Protein AF-A0A7X7ZAY4-F1 (afdb_monomer_lite)

Structure (mmCIF, N/CA/C/O backbone):
data_AF-A0A7X7ZAY4-F1
#
_entry.id   AF-A0A7X7ZAY4-F1
#
loop_
_atom_site.group_PDB
_atom_site.id
_atom_site.type_symbol
_atom_site.label_atom_id
_atom_site.label_alt_id
_atom_site.label_comp_id
_atom_site.label_asym_id
_atom_site.label_entity_id
_atom_site.label_seq_id
_atom_site.pdbx_PDB_ins_code
_atom_site.Cartn_x
_atom_site.Cartn_y
_atom_site.Cartn_z
_atom_site.occupancy
_atom_site.B_iso_or_equiv
_atom_site.auth_seq_id
_atom_site.auth_comp_id
_atom_site.auth_asym_id
_atom_site.auth_atom_id
_atom_site.pdbx_PDB_model_num
ATOM 1 N N . ILE A 1 1 ? 18.207 -8.667 -6.375 1.00 41.47 1 ILE A N 1
ATOM 2 C CA . ILE A 1 1 ? 17.008 -7.871 -6.010 1.00 41.47 1 ILE A CA 1
ATOM 3 C C . ILE A 1 1 ? 15.796 -8.775 -6.217 1.00 41.47 1 ILE A C 1
ATOM 5 O O . ILE A 1 1 ? 15.661 -9.373 -7.278 1.00 41.47 1 ILE A O 1
ATOM 9 N N . SER A 1 2 ? 15.057 -9.028 -5.140 1.00 46.00 2 SER A N 1
ATOM 10 C CA . SER A 1 2 ? 14.311 -10.264 -4.877 1.00 46.00 2 SER A CA 1
ATOM 11 C C . SER A 1 2 ? 13.038 -10.456 -5.708 1.00 46.00 2 SER A C 1
ATOM 13 O O . SER A 1 2 ? 12.008 -9.843 -5.450 1.00 46.00 2 SER A O 1
ATOM 15 N N . LYS A 1 3 ? 13.086 -11.428 -6.625 1.00 45.84 3 LYS A N 1
ATOM 16 C CA . LYS A 1 3 ? 11.954 -11.962 -7.407 1.00 45.84 3 LYS A CA 1
ATOM 17 C C . LYS A 1 3 ? 10.839 -12.592 -6.533 1.00 45.84 3 LYS A C 1
ATOM 19 O O . LYS A 1 3 ? 9.754 -12.866 -7.029 1.00 45.84 3 LYS A O 1
ATOM 24 N N . ASP A 1 4 ? 11.096 -12.774 -5.233 1.00 50.69 4 ASP A N 1
ATOM 25 C CA . ASP A 1 4 ? 10.197 -13.374 -4.229 1.00 50.69 4 ASP A CA 1
ATOM 26 C C . ASP A 1 4 ? 9.184 -12.385 -3.611 1.00 50.69 4 ASP A C 1
ATOM 28 O O . ASP A 1 4 ? 8.166 -12.803 -3.060 1.00 50.69 4 ASP A O 1
ATOM 32 N N . TYR A 1 5 ? 9.409 -11.068 -3.732 1.00 51.94 5 TYR A N 1
ATOM 33 C CA . TYR A 1 5 ? 8.501 -10.060 -3.154 1.00 51.94 5 TYR A CA 1
ATOM 34 C C . TYR A 1 5 ? 7.089 -10.147 -3.744 1.00 51.94 5 TYR A C 1
ATOM 36 O O . TYR A 1 5 ? 6.094 -10.069 -3.023 1.00 51.94 5 TYR A O 1
ATOM 44 N N . PHE A 1 6 ? 6.993 -10.382 -5.053 1.00 51.69 6 PHE A N 1
ATOM 45 C CA . PHE A 1 6 ? 5.707 -10.497 -5.732 1.00 51.69 6 PHE A CA 1
ATOM 46 C C . PHE A 1 6 ? 4.983 -11.802 -5.383 1.00 51.69 6 PHE A C 1
ATOM 48 O O . PHE A 1 6 ? 3.774 -11.782 -5.182 1.00 51.69 6 PHE A O 1
ATOM 55 N N . GLY A 1 7 ? 5.702 -12.919 -5.219 1.00 53.72 7 GLY A N 1
ATOM 56 C CA . GLY A 1 7 ? 5.096 -14.219 -4.904 1.00 53.72 7 GLY A CA 1
ATOM 57 C C . GLY A 1 7 ? 4.360 -14.246 -3.560 1.00 53.72 7 GLY A C 1
ATOM 58 O O . GLY A 1 7 ? 3.321 -14.892 -3.435 1.00 53.72 7 GLY A O 1
ATOM 59 N N . LYS A 1 8 ? 4.849 -13.493 -2.565 1.00 53.03 8 LYS A N 1
ATOM 60 C CA . LYS A 1 8 ? 4.199 -13.373 -1.249 1.00 53.03 8 LYS A CA 1
ATOM 61 C C . LYS A 1 8 ? 3.050 -12.363 -1.229 1.00 53.03 8 LYS A C 1
ATOM 63 O O . LYS A 1 8 ? 2.071 -12.606 -0.531 1.00 53.03 8 LYS A O 1
ATOM 68 N N . LEU A 1 9 ? 3.139 -11.280 -2.009 1.00 54.69 9 LEU A N 1
ATOM 69 C CA . LEU A 1 9 ? 2.064 -10.287 -2.172 1.00 54.69 9 LEU A CA 1
ATOM 70 C C . LEU A 1 9 ? 0.869 -10.831 -2.975 1.00 54.69 9 LEU A C 1
ATOM 72 O O . LEU A 1 9 ? -0.263 -10.422 -2.743 1.00 54.69 9 LEU A O 1
ATOM 76 N N . TYR A 1 10 ? 1.101 -11.784 -3.884 1.00 52.06 10 TYR A N 1
ATOM 77 C CA . TYR A 1 10 ? 0.062 -12.405 -4.715 1.00 52.06 10 TYR A CA 1
ATOM 78 C C . TYR A 1 10 ? -0.720 -13.541 -4.033 1.00 52.06 10 TYR A C 1
ATOM 80 O O . TYR A 1 10 ? -1.520 -14.204 -4.699 1.00 52.06 10 TYR A O 1
ATOM 88 N N . ARG A 1 11 ? -0.567 -13.769 -2.717 1.00 54.97 11 ARG A N 1
ATOM 89 C CA . ARG A 1 11 ? -1.545 -14.571 -1.962 1.00 54.97 11 ARG A CA 1
ATOM 90 C C . ARG A 1 11 ? -2.853 -13.777 -1.873 1.00 54.97 11 ARG A C 1
ATOM 92 O O . ARG A 1 11 ? -3.129 -13.121 -0.877 1.00 54.97 11 ARG A O 1
ATOM 99 N N . LYS A 1 12 ? -3.646 -13.872 -2.943 1.00 53.97 12 LYS A N 1
ATOM 100 C CA . LYS A 1 12 ? -4.947 -13.224 -3.196 1.00 53.97 12 LYS A CA 1
ATOM 101 C C . LYS A 1 12 ? -6.033 -13.467 -2.131 1.00 53.97 12 LYS A C 1
ATOM 103 O O . LYS A 1 12 ? -7.123 -12.926 -2.262 1.00 53.97 12 LYS A O 1
ATOM 108 N N . ASP A 1 13 ? -5.730 -14.216 -1.075 1.00 57.28 13 ASP A N 1
ATOM 109 C CA . ASP A 1 13 ? -6.672 -14.638 -0.034 1.00 57.28 13 ASP A CA 1
ATOM 110 C C . ASP A 1 13 ? -6.503 -13.920 1.312 1.00 57.28 13 ASP A C 1
ATOM 112 O O . ASP A 1 13 ? -7.242 -14.201 2.254 1.00 57.28 13 ASP A O 1
ATOM 116 N N . LYS A 1 14 ? -5.532 -13.006 1.457 1.00 70.25 14 LYS A N 1
ATOM 117 C CA . LYS A 1 14 ? -5.337 -12.290 2.727 1.00 70.25 14 LYS A CA 1
ATOM 118 C C . LYS A 1 14 ? -5.328 -10.784 2.551 1.00 70.25 14 LYS A C 1
ATOM 120 O O . LYS A 1 14 ? -4.552 -10.244 1.771 1.00 70.25 14 LYS A O 1
ATOM 125 N N . TYR A 1 15 ? -6.171 -10.121 3.340 1.00 81.06 15 TYR A N 1
ATOM 126 C CA . TYR A 1 15 ? -6.101 -8.685 3.559 1.00 81.06 15 TYR A CA 1
ATOM 127 C C . TYR A 1 15 ? -4.774 -8.341 4.227 1.00 81.06 15 TYR A C 1
ATOM 129 O O . TYR A 1 15 ? -4.420 -8.907 5.264 1.00 81.06 15 TYR A O 1
ATOM 137 N N . TYR A 1 16 ? -4.060 -7.397 3.633 1.00 83.62 16 TYR A N 1
ATOM 138 C CA . TYR A 1 16 ? -2.846 -6.835 4.193 1.00 83.62 16 TYR A CA 1
ATOM 139 C C . TYR A 1 16 ? -3.095 -5.404 4.650 1.00 83.62 16 TYR A C 1
ATOM 141 O O . TYR A 1 16 ? -3.963 -4.709 4.117 1.00 83.62 16 TYR A O 1
ATOM 149 N N . THR A 1 17 ? -2.325 -4.965 5.641 1.00 86.38 17 THR A N 1
ATOM 150 C CA . THR A 1 17 ? -2.366 -3.585 6.118 1.00 86.38 17 THR A CA 1
ATOM 151 C C . THR A 1 17 ? -1.486 -2.714 5.230 1.00 86.38 17 THR A C 1
ATOM 153 O O . THR A 1 17 ? -0.275 -2.918 5.121 1.00 86.38 17 THR A O 1
ATOM 156 N N . TYR A 1 18 ? -2.108 -1.720 4.617 1.00 87.69 18 TYR A N 1
ATOM 157 C CA . TYR A 1 18 ? -1.454 -0.683 3.839 1.00 87.69 18 TYR A CA 1
ATOM 158 C C . TYR A 1 18 ? -1.559 0.650 4.565 1.00 87.69 18 TYR A C 1
ATOM 160 O O . TYR A 1 18 ? -2.512 0.888 5.303 1.00 87.69 18 TYR A O 1
ATOM 168 N N . MET A 1 19 ? -0.589 1.526 4.339 1.00 86.81 19 MET A N 1
ATOM 169 C CA . MET A 1 19 ? -0.602 2.903 4.809 1.00 86.81 19 MET A CA 1
ATOM 170 C C . MET A 1 19 ? -0.533 3.835 3.605 1.00 86.81 19 MET A C 1
ATOM 172 O O . MET A 1 19 ? 0.431 3.773 2.845 1.00 86.81 19 MET A O 1
ATOM 176 N N . ALA A 1 20 ? -1.530 4.700 3.442 1.00 87.44 20 ALA A N 1
ATOM 177 C CA . ALA A 1 20 ? -1.510 5.768 2.447 1.00 87.44 20 ALA A CA 1
ATOM 178 C C . ALA A 1 20 ? -1.958 7.074 3.101 1.00 87.44 20 ALA A C 1
ATOM 180 O O . ALA A 1 20 ? -2.899 7.073 3.894 1.00 87.44 20 ALA A O 1
ATOM 181 N N . ASN A 1 21 ? -1.294 8.186 2.776 1.00 84.88 21 ASN A N 1
ATOM 182 C CA . ASN A 1 21 ? -1.619 9.511 3.329 1.00 84.88 21 ASN A CA 1
ATOM 183 C C . ASN A 1 21 ? -1.711 9.539 4.876 1.00 84.88 21 ASN A C 1
ATOM 185 O O . ASN A 1 21 ? -2.553 10.225 5.446 1.00 84.88 21 ASN A O 1
ATOM 189 N N . GLY A 1 22 ? -0.877 8.752 5.567 1.00 84.31 22 GLY A N 1
ATOM 190 C CA . GLY A 1 22 ? -0.884 8.650 7.035 1.00 84.31 22 GLY A CA 1
ATOM 191 C C . GLY A 1 22 ? -2.038 7.833 7.630 1.00 84.31 22 GLY A C 1
ATOM 192 O O . GLY A 1 22 ? -2.100 7.665 8.844 1.00 84.31 22 GLY A O 1
ATOM 193 N N . ILE A 1 23 ? -2.926 7.283 6.799 1.00 86.19 23 ILE 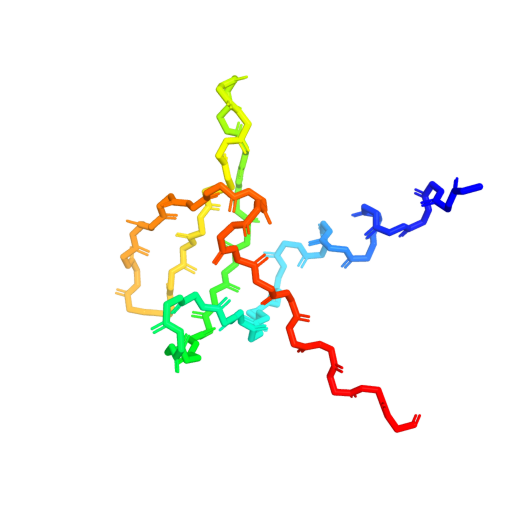A N 1
ATOM 194 C CA . ILE A 1 23 ? -4.032 6.423 7.222 1.00 86.19 23 ILE A CA 1
ATOM 195 C C . ILE A 1 23 ? -3.668 4.973 6.922 1.00 86.19 23 ILE A C 1
ATOM 197 O O . ILE A 1 23 ? -3.275 4.634 5.803 1.00 86.19 23 ILE A O 1
ATOM 201 N N . THR A 1 24 ? -3.828 4.106 7.919 1.00 88.56 24 THR A N 1
ATOM 202 C CA . THR A 1 24 ? -3.690 2.658 7.749 1.00 88.56 24 THR A CA 1
ATOM 203 C C . THR A 1 24 ? -5.042 2.020 7.450 1.00 88.56 24 THR A C 1
ATOM 205 O O . THR A 1 24 ? -6.057 2.357 8.056 1.00 88.56 24 THR A O 1
ATOM 208 N N . PHE A 1 25 ? -5.072 1.099 6.492 1.00 88.31 25 PHE A N 1
ATOM 209 C CA . PHE A 1 25 ? -6.276 0.373 6.103 1.00 88.31 25 PHE A CA 1
ATOM 210 C C . PHE A 1 25 ? -5.936 -1.037 5.628 1.00 88.31 25 PHE A C 1
ATOM 212 O O . PHE A 1 25 ? -4.841 -1.304 5.135 1.00 88.31 25 PHE A O 1
ATOM 219 N N . ARG A 1 26 ? -6.894 -1.955 5.769 1.00 88.75 26 ARG A N 1
ATOM 220 C CA . ARG A 1 26 ? -6.764 -3.327 5.279 1.00 88.75 26 ARG A CA 1
ATOM 221 C C . ARG A 1 26 ? -7.375 -3.451 3.892 1.00 88.75 26 ARG A C 1
ATOM 223 O O . ARG A 1 26 ? -8.520 -3.058 3.672 1.00 88.75 26 ARG A O 1
ATOM 230 N N . ALA A 1 27 ? -6.607 -3.995 2.958 1.00 89.88 27 ALA A N 1
ATOM 231 C CA . ALA A 1 27 ? -7.063 -4.231 1.597 1.00 89.88 27 ALA A CA 1
ATOM 232 C C . ALA A 1 27 ? -6.372 -5.449 0.971 1.00 89.88 27 ALA A C 1
ATOM 234 O O . ALA A 1 27 ? -5.379 -5.954 1.493 1.00 89.88 27 ALA A O 1
ATOM 235 N N . ILE A 1 28 ? -6.903 -5.921 -0.152 1.00 87.75 28 ILE A N 1
ATOM 236 C CA . ILE A 1 28 ? -6.272 -6.920 -1.017 1.00 87.75 28 ILE A CA 1
ATOM 237 C C . ILE A 1 28 ? -5.895 -6.278 -2.345 1.00 87.75 28 ILE A C 1
ATOM 239 O O . ILE A 1 28 ? -6.704 -5.571 -2.943 1.00 87.75 28 ILE A O 1
ATOM 243 N N . ILE A 1 29 ? -4.684 -6.536 -2.834 1.00 86.25 29 ILE A N 1
ATOM 244 C CA . ILE A 1 29 ? -4.326 -6.165 -4.205 1.00 86.25 29 ILE A CA 1
ATOM 245 C C . ILE A 1 29 ? -4.991 -7.175 -5.135 1.00 86.25 29 ILE A C 1
ATOM 247 O O . ILE A 1 29 ? -4.666 -8.362 -5.104 1.00 86.25 29 ILE A O 1
ATOM 251 N N . PHE A 1 30 ? -5.914 -6.711 -5.972 1.00 85.12 30 PHE 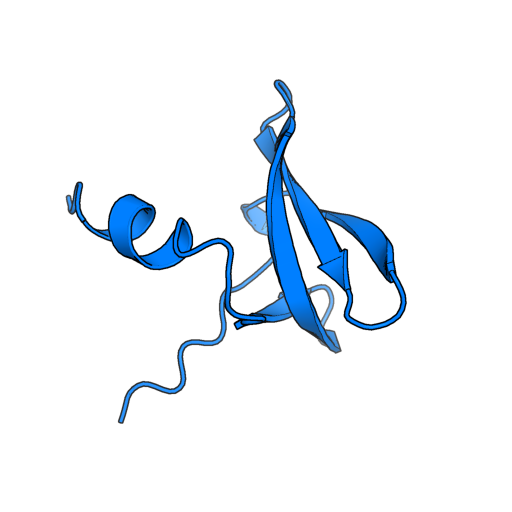A N 1
ATOM 252 C CA . PHE A 1 30 ? -6.549 -7.565 -6.980 1.00 85.12 30 PHE A CA 1
ATOM 253 C C . PHE A 1 30 ? -6.025 -7.301 -8.395 1.00 85.12 30 PHE A C 1
ATOM 255 O O . PHE A 1 30 ? -6.246 -8.123 -9.285 1.00 85.12 30 PHE A O 1
ATOM 262 N N . GLY A 1 31 ? -5.293 -6.203 -8.600 1.00 84.88 31 GLY A N 1
ATOM 263 C CA . GLY A 1 31 ? -4.681 -5.874 -9.881 1.00 84.88 31 GLY A CA 1
ATOM 264 C C . GLY A 1 31 ? -3.747 -4.670 -9.813 1.00 84.88 31 GLY A C 1
ATOM 265 O O . GLY A 1 31 ? -3.603 -4.024 -8.777 1.00 84.88 31 GLY A O 1
ATOM 266 N N . VAL A 1 32 ? -3.121 -4.372 -10.946 1.00 85.88 32 VAL A N 1
ATOM 267 C CA . VAL A 1 32 ? -2.288 -3.185 -11.164 1.00 85.88 32 VAL A CA 1
ATOM 268 C C . VAL A 1 32 ? -2.727 -2.572 -12.490 1.00 85.88 32 VAL A C 1
ATOM 270 O O . VAL A 1 32 ? -2.943 -3.307 -13.454 1.00 85.88 32 VAL A O 1
ATOM 273 N N . ARG A 1 33 ? -2.915 -1.252 -12.542 1.00 85.56 33 ARG A N 1
ATOM 274 C CA . ARG A 1 33 ? -3.206 -0.538 -13.793 1.00 85.56 33 ARG A CA 1
ATOM 275 C C . ARG A 1 33 ? -1.939 -0.386 -14.624 1.00 85.56 33 ARG A C 1
ATOM 277 O O . ARG A 1 33 ? -0.844 -0.318 -14.076 1.00 85.56 33 ARG A O 1
ATOM 284 N N . ASP A 1 34 ? -2.116 -0.219 -15.930 1.00 83.56 34 ASP A N 1
ATOM 285 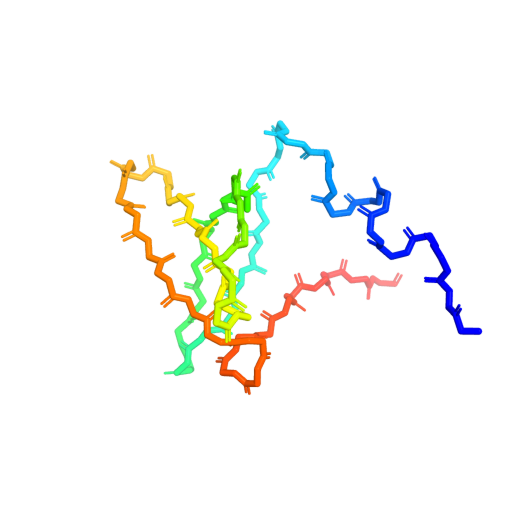C CA . ASP A 1 34 ? -1.030 0.075 -16.876 1.00 83.56 34 ASP A CA 1
ATOM 286 C C . ASP A 1 34 ? -0.211 1.316 -16.466 1.00 83.56 34 ASP A C 1
ATOM 288 O O . ASP A 1 34 ? 1.012 1.328 -16.547 1.00 83.56 34 ASP A O 1
ATOM 292 N N . SER A 1 35 ? -0.873 2.311 -15.865 1.00 83.69 35 SER A N 1
ATOM 293 C CA . SER A 1 35 ? -0.244 3.519 -15.312 1.00 83.69 35 SER A CA 1
ATOM 294 C C . SER A 1 35 ? 0.647 3.279 -14.079 1.00 83.69 35 SER A C 1
ATOM 296 O O . SER A 1 35 ? 1.290 4.213 -13.606 1.00 83.69 35 SER A O 1
ATOM 298 N N . GLY A 1 36 ? 0.681 2.061 -13.524 1.00 82.25 36 GLY A N 1
ATOM 299 C CA . GLY A 1 36 ? 1.460 1.709 -12.329 1.00 82.25 36 GLY A CA 1
ATOM 300 C C . GLY A 1 36 ? 0.728 1.893 -10.993 1.00 82.25 36 GLY A C 1
ATOM 301 O O . GLY A 1 36 ? 1.352 1.838 -9.931 1.00 82.25 36 GLY A O 1
ATOM 302 N N . GLU A 1 37 ? -0.589 2.109 -11.017 1.00 88.44 37 GLU A N 1
ATOM 303 C CA . GLU A 1 37 ? -1.422 2.178 -9.811 1.00 88.44 37 GLU A CA 1
ATOM 304 C C . GLU A 1 37 ? -1.807 0.777 -9.319 1.00 88.44 37 GLU A C 1
ATOM 306 O O . GLU A 1 37 ? -2.289 -0.055 -10.089 1.00 88.44 37 GLU A O 1
ATOM 311 N N . LEU A 1 38 ? -1.671 0.526 -8.019 1.00 87.19 38 LEU A N 1
ATOM 312 C CA . LEU A 1 38 ? -2.154 -0.687 -7.366 1.00 87.19 38 LEU A CA 1
ATOM 313 C C . LEU A 1 38 ? -3.657 -0.580 -7.125 1.00 87.19 38 LEU A C 1
ATOM 315 O O . LEU A 1 38 ? -4.116 0.361 -6.482 1.00 87.19 38 LEU A O 1
ATOM 319 N N . LEU A 1 39 ? -4.412 -1.568 -7.603 1.00 89.62 39 LEU A N 1
ATOM 320 C CA . LEU A 1 39 ? -5.841 -1.694 -7.351 1.00 89.62 39 LEU A CA 1
ATOM 321 C C . LEU A 1 39 ? -6.064 -2.526 -6.092 1.00 89.62 39 LEU A C 1
ATOM 323 O O . LEU A 1 39 ? -5.801 -3.733 -6.059 1.00 89.62 39 LEU A O 1
ATOM 327 N N . LEU A 1 40 ? -6.558 -1.859 -5.059 1.00 88.88 40 LEU A N 1
ATOM 328 C CA . LEU A 1 40 ? -6.768 -2.398 -3.727 1.00 88.88 40 LEU A CA 1
ATOM 329 C C . LEU A 1 40 ? -8.262 -2.474 -3.441 1.00 88.88 40 LEU A C 1
ATOM 331 O O . LEU A 1 40 ? -8.980 -1.498 -3.633 1.00 88.88 40 LEU A O 1
ATOM 335 N N . LYS A 1 41 ? -8.735 -3.622 -2.964 1.00 89.94 41 LYS A N 1
ATOM 336 C CA . LYS A 1 41 ? -10.112 -3.801 -2.503 1.00 89.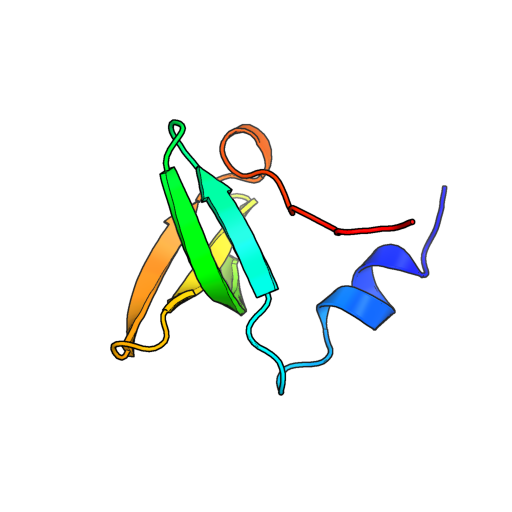94 41 LYS A CA 1
ATOM 337 C C . LYS A 1 41 ? -10.130 -3.884 -0.981 1.00 89.94 41 LYS A C 1
ATOM 339 O O . LYS A 1 41 ? -9.463 -4.747 -0.413 1.00 89.94 41 LYS A O 1
ATOM 344 N N . THR A 1 42 ? -10.836 -2.971 -0.324 1.00 90.12 42 THR A N 1
ATOM 345 C CA . THR A 1 42 ? -10.984 -2.951 1.139 1.00 90.12 42 THR A CA 1
ATOM 346 C C . THR A 1 42 ? -11.952 -4.040 1.607 1.00 90.12 42 THR A C 1
ATOM 348 O O . THR A 1 42 ? -12.684 -4.623 0.806 1.00 90.12 42 THR A O 1
ATOM 351 N N . GLU A 1 43 ? -11.987 -4.308 2.914 1.00 85.94 43 GLU A N 1
ATOM 352 C CA . GLU A 1 43 ? -12.948 -5.254 3.510 1.00 85.94 43 GLU A CA 1
ATOM 353 C C . GLU A 1 43 ? -14.410 -4.826 3.323 1.00 85.94 43 GLU A C 1
ATOM 355 O O . GLU A 1 43 ? -15.280 -5.679 3.170 1.00 85.94 43 GLU A O 1
ATOM 360 N N . SER A 1 44 ? -14.677 -3.517 3.264 1.00 86.56 44 SER A N 1
ATOM 361 C CA . SER A 1 44 ? -16.008 -2.973 2.959 1.00 86.56 44 SER A CA 1
ATOM 362 C C . SER A 1 44 ? -16.440 -3.221 1.508 1.00 86.56 44 SER A C 1
ATOM 364 O O . SER A 1 44 ? -17.607 -3.045 1.173 1.00 86.56 44 SER A O 1
ATOM 366 N N . GLY A 1 45 ? -15.515 -3.641 0.638 1.00 86.38 45 GLY A N 1
ATOM 367 C CA . GLY A 1 45 ? -15.751 -3.851 -0.787 1.00 86.38 45 GLY A CA 1
ATOM 368 C C . GLY A 1 45 ? -15.384 -2.658 -1.670 1.00 86.38 45 GLY A C 1
ATOM 369 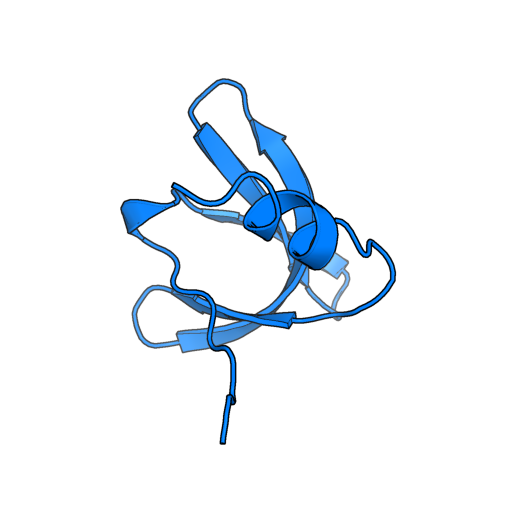O O . GLY A 1 45 ? -15.462 -2.788 -2.892 1.00 86.38 45 GLY A O 1
ATOM 370 N N . ASP A 1 46 ? -14.933 -1.542 -1.088 1.00 90.31 46 ASP A N 1
ATOM 371 C CA . ASP A 1 46 ? -14.488 -0.365 -1.834 1.00 90.31 46 ASP A CA 1
ATOM 372 C C . ASP A 1 46 ? -13.203 -0.648 -2.608 1.00 90.31 46 ASP A C 1
ATOM 374 O O . ASP A 1 46 ? -12.254 -1.248 -2.096 1.00 90.31 46 ASP A O 1
ATOM 378 N N . ILE A 1 47 ? -13.145 -0.146 -3.837 1.00 90.31 47 ILE A N 1
ATOM 379 C CA . ILE A 1 47 ? -11.948 -0.205 -4.670 1.00 90.31 47 ILE A CA 1
ATOM 380 C C . ILE A 1 47 ? -11.210 1.125 -4.547 1.00 90.31 47 ILE A C 1
ATOM 382 O O . ILE A 1 47 ? -11.769 2.186 -4.815 1.00 90.31 47 ILE A O 1
ATOM 386 N N . LYS A 1 48 ? -9.937 1.065 -4.165 1.00 89.12 48 LYS A N 1
ATOM 387 C CA . LYS A 1 48 ? -9.030 2.210 -4.109 1.00 89.12 48 LYS A CA 1
ATOM 388 C C . LYS A 1 48 ? -7.828 1.952 -5.007 1.00 89.12 48 LYS A C 1
ATOM 390 O O . LYS A 1 48 ? -7.266 0.859 -4.979 1.00 89.12 48 LYS A O 1
ATOM 395 N N . SER A 1 49 ? -7.429 2.952 -5.787 1.00 89.69 49 SER A N 1
ATOM 396 C CA . SER A 1 49 ? -6.187 2.917 -6.555 1.00 89.69 49 SER A CA 1
ATOM 397 C C . SER A 1 49 ? -5.150 3.827 -5.908 1.00 89.69 49 SER A C 1
ATOM 399 O O . SER A 1 49 ? -5.459 4.954 -5.530 1.00 89.69 49 SER A O 1
ATOM 401 N N . PHE A 1 50 ? -3.931 3.321 -5.736 1.00 88.50 50 PHE A N 1
ATOM 402 C CA . PHE A 1 50 ? -2.823 4.105 -5.194 1.00 88.50 50 PHE A CA 1
ATOM 403 C C . PHE A 1 50 ? -1.547 3.840 -5.982 1.00 88.50 50 PHE A C 1
ATOM 405 O O . PHE A 1 50 ? -1.241 2.695 -6.321 1.00 88.50 50 PHE A O 1
ATOM 412 N N . PHE A 1 51 ? -0.763 4.884 -6.240 1.00 86.62 51 PHE A N 1
ATOM 413 C CA . PHE A 1 51 ? 0.572 4.713 -6.799 1.00 86.62 51 PHE A CA 1
ATOM 414 C C . PHE A 1 51 ? 1.501 4.068 -5.779 1.00 86.62 51 PHE A C 1
ATOM 416 O O . PHE A 1 51 ? 1.438 4.369 -4.589 1.00 86.62 51 PHE A O 1
ATOM 423 N N . PHE A 1 52 ? 2.440 3.254 -6.261 1.00 79.06 52 PHE A N 1
ATOM 424 C CA . PHE A 1 52 ? 3.447 2.612 -5.412 1.00 79.06 52 PHE A CA 1
ATOM 425 C C . PHE A 1 52 ? 4.229 3.611 -4.538 1.00 79.06 52 PHE A C 1
ATOM 427 O O . PHE A 1 52 ? 4.599 3.295 -3.417 1.00 79.06 52 PHE A O 1
ATOM 434 N N . LYS A 1 53 ? 4.441 4.840 -5.027 1.00 84.44 53 LYS A N 1
ATOM 435 C CA . LYS A 1 53 ? 5.129 5.910 -4.284 1.00 84.44 53 LYS A CA 1
ATOM 436 C C . LYS A 1 53 ? 4.313 6.479 -3.109 1.00 84.44 53 LYS A C 1
ATOM 438 O O . LYS A 1 53 ? 4.888 7.093 -2.221 1.00 84.44 53 LYS A O 1
ATOM 443 N N . GLU A 1 54 ? 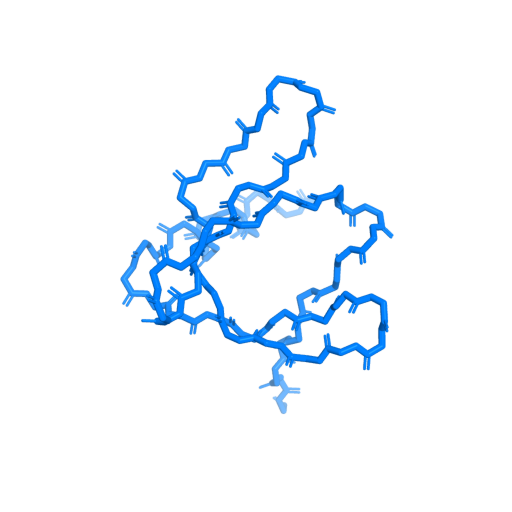2.989 6.323 -3.136 1.00 84.25 54 GLU A N 1
ATOM 444 C CA . GLU A 1 54 ? 2.051 6.902 -2.160 1.00 84.25 54 GLU A CA 1
ATOM 445 C C . GLU A 1 54 ? 1.564 5.887 -1.124 1.00 84.25 54 GLU A C 1
ATOM 447 O O . GLU A 1 54 ? 0.953 6.271 -0.124 1.00 84.25 54 GLU A O 1
ATOM 452 N N . ILE A 1 55 ? 1.823 4.599 -1.357 1.00 84.81 55 ILE A N 1
ATOM 453 C CA . ILE A 1 55 ? 1.351 3.519 -0.502 1.00 84.81 55 ILE A CA 1
ATOM 454 C C . ILE A 1 55 ? 2.509 2.682 0.026 1.00 84.81 55 ILE A C 1
ATOM 456 O O . ILE A 1 55 ? 3.337 2.167 -0.721 1.00 84.81 55 ILE A O 1
ATOM 460 N N . SER A 1 56 ? 2.515 2.493 1.339 1.00 83.56 56 SER A N 1
ATOM 461 C CA . SER A 1 56 ? 3.492 1.672 2.039 1.00 83.56 56 SER A CA 1
ATOM 462 C C . SER A 1 56 ? 2.834 0.406 2.555 1.00 83.56 56 SER A C 1
ATOM 464 O O . SER A 1 56 ? 1.774 0.437 3.183 1.00 83.56 56 SER A O 1
ATOM 466 N N . PHE A 1 57 ? 3.480 -0.724 2.305 1.00 80.56 57 PHE A N 1
ATOM 467 C CA . PHE A 1 57 ? 3.076 -1.994 2.885 1.00 80.56 57 PHE A CA 1
ATOM 468 C C . PHE A 1 57 ? 3.587 -2.086 4.323 1.00 80.56 57 PHE A C 1
ATOM 470 O O . PHE A 1 57 ? 4.797 -2.060 4.555 1.00 80.56 57 PHE A O 1
ATOM 477 N N . VAL A 1 58 ? 2.675 -2.205 5.287 1.00 78.62 58 VAL A N 1
ATOM 478 C CA . VAL A 1 58 ? 3.036 -2.359 6.698 1.00 78.62 58 VAL A CA 1
ATOM 479 C C . VAL A 1 58 ? 3.200 -3.851 6.972 1.00 78.62 58 VAL A C 1
ATOM 481 O O . VAL A 1 58 ? 2.250 -4.546 7.332 1.00 78.62 58 VAL A O 1
ATOM 484 N N . HIS A 1 59 ? 4.409 -4.374 6.756 1.00 68.81 59 HIS A N 1
ATOM 485 C CA . HIS A 1 59 ? 4.747 -5.716 7.223 1.00 68.81 59 HIS A CA 1
ATOM 486 C C . HIS A 1 59 ? 5.132 -5.625 8.696 1.00 68.81 59 HIS A C 1
ATOM 488 O O . HIS A 1 59 ? 6.187 -5.086 9.020 1.00 68.81 59 HIS A O 1
ATOM 494 N N . ASN A 1 60 ? 4.291 -6.143 9.590 1.00 52.88 60 ASN A N 1
ATOM 495 C CA . ASN A 1 60 ? 4.657 -6.292 10.994 1.00 52.88 60 ASN A CA 1
ATOM 496 C C . ASN A 1 60 ? 5.616 -7.491 11.117 1.00 52.88 60 ASN A C 1
ATOM 498 O O . ASN A 1 60 ? 5.202 -8.598 11.453 1.00 52.88 60 ASN A O 1
ATOM 502 N N . GLY A 1 61 ? 6.867 -7.294 10.701 1.00 47.28 61 GLY A N 1
ATOM 503 C CA . GLY A 1 61 ? 7.954 -8.247 10.891 1.00 47.28 61 GLY A CA 1
ATOM 504 C C . GLY A 1 61 ? 8.655 -7.940 12.206 1.00 47.28 61 GLY A C 1
ATOM 505 O O . GLY A 1 61 ? 9.260 -6.878 12.327 1.00 47.28 61 GLY A O 1
ATOM 506 N N . HIS A 1 62 ? 8.512 -8.849 13.168 1.00 34.34 62 HIS A N 1
ATOM 507 C CA . HIS A 1 62 ? 9.365 -8.953 14.349 1.00 34.34 62 HIS A CA 1
ATOM 508 C C . HIS A 1 62 ? 10.647 -9.699 13.971 1.00 34.34 62 HIS A C 1
ATOM 510 O O . HIS A 1 62 ? 10.522 -10.693 13.214 1.00 34.34 62 HIS A O 1
#

Foldseek 3Di:
DDPCPVVVLPPQPAWFWKDFPNDIFTWHFPDADPVQWTWTAGPVRDTDTDHPVGMDGDDPDD

Radius of gyration: 11.44 Å; chains: 1; bounding box: 33×24×31 Å

pLDDT: mean 76.33, std 16.19, range [34.34, 90.31]

Sequence (62 aa):
ISKDYFGKLYRKDKYYTYMANGITFRAIIFGVRDSGELLLKTESGDIKSFFFKEISFVHNGH

Secondary structure (DSSP, 8-state):
--THHHHHHT-TT--EEEEETTEEEEEEEEEE-TTSEEEEEETTS-EEEEETTTEEE-----